Protein AF-A0A7S0LWA5-F1 (afdb_monomer_lite)

Sequence (114 aa):
DRLAAAYVSAVPPADPLAAAPAPRQGPVAPTSPPEDRAQLQSMGPWTVQDSIDVVAAALAYNRLDVEEGYGAFDADEDDRISLGDLTLANETLSLDLVPGAIRDLFELLGGAQA

Radius of gyration: 23.99 Å; chains: 1; bounding box: 45×54×67 Å

pLDDT: mean 70.43, std 19.44, range [38.59, 92.81]

Organism: NCBI:txid233186

Foldseek 3Di:
DDDDDDDDDDDDDDDDDDDDDDPCPDPPDPPPPVVVVVVVVVPPPDDLVNLVVLLVVLCVVVVHDPVRSQCQQPVVVPSDRALVSLVSSCVVSVSPDDSVSSVNNCVVVVVPPD

InterPro domains:
  IPR018247 EF-Hand 1, calcium-binding site [PS00018] (74-86)

Secondary structure (DSSP, 8-state):
------------PPP------------------HHHHHHHTTSSSPPHHHHHHHHHHHHHHHT--HHHHHHHH-SS-SSS--HHHHHHHHHHTT----HHHHHHHHHHTTTT--

Structure (mmCIF, N/CA/C/O backbone):
data_AF-A0A7S0LWA5-F1
#
_entry.id   AF-A0A7S0LWA5-F1
#
loop_
_atom_site.group_PDB
_atom_site.id
_atom_site.type_symbol
_atom_site.label_atom_id
_atom_site.label_alt_id
_atom_site.label_comp_id
_atom_site.label_asym_id
_atom_site.label_entity_id
_atom_site.label_seq_id
_atom_site.pdbx_PDB_ins_code
_atom_site.Cartn_x
_atom_site.Cartn_y
_atom_site.Cartn_z
_atom_site.occupancy
_atom_site.B_iso_or_equiv
_atom_site.auth_seq_id
_atom_site.auth_comp_id
_atom_site.auth_asym_id
_atom_site.auth_atom_id
_atom_site.pdbx_PDB_model_num
ATOM 1 N N . ASP A 1 1 ? -1.589 -45.680 52.113 1.00 57.44 1 ASP A N 1
ATOM 2 C CA . ASP A 1 1 ? -2.646 -45.032 51.320 1.00 57.44 1 ASP A CA 1
ATOM 3 C C . ASP A 1 1 ? -2.698 -43.557 51.700 1.00 57.44 1 ASP A C 1
ATOM 5 O O . ASP A 1 1 ? -2.562 -43.272 52.885 1.00 57.44 1 ASP A O 1
ATOM 9 N N . ARG A 1 2 ? -2.845 -42.669 50.706 1.00 39.16 2 ARG A N 1
ATOM 10 C CA . ARG A 1 2 ? -2.563 -41.210 50.667 1.00 39.16 2 ARG A CA 1
ATOM 11 C C . ARG A 1 2 ? -1.158 -40.775 50.202 1.00 39.16 2 ARG A C 1
ATOM 13 O O . ARG A 1 2 ? -0.207 -40.893 50.959 1.00 39.16 2 ARG A O 1
ATOM 20 N N . LEU A 1 3 ? -1.157 -40.209 48.978 1.00 45.03 3 LEU A N 1
ATOM 21 C CA . LEU A 1 3 ? -0.588 -38.913 48.527 1.00 45.03 3 LEU A CA 1
ATOM 22 C C . LEU A 1 3 ? 0.911 -38.652 48.776 1.00 45.03 3 LEU A C 1
ATOM 24 O O . LEU A 1 3 ? 1.415 -38.931 49.846 1.00 45.03 3 LEU A O 1
ATOM 28 N N . ALA A 1 4 ? 1.694 -37.955 47.958 1.00 44.84 4 ALA A N 1
ATOM 29 C CA . ALA A 1 4 ? 1.672 -37.399 46.607 1.00 44.84 4 ALA A CA 1
ATOM 30 C C . ALA A 1 4 ? 3.031 -36.658 46.468 1.00 44.84 4 ALA A C 1
ATOM 32 O O . ALA A 1 4 ? 3.629 -36.298 47.480 1.00 44.84 4 ALA A O 1
ATOM 33 N N . ALA A 1 5 ? 3.401 -36.323 45.228 1.00 45.28 5 ALA A N 1
ATOM 34 C CA . ALA A 1 5 ? 4.269 -35.205 44.823 1.00 45.28 5 ALA A CA 1
ATOM 35 C C . ALA A 1 5 ? 5.781 -35.416 44.560 1.00 45.28 5 ALA A C 1
ATOM 37 O O . ALA A 1 5 ? 6.505 -36.063 45.307 1.00 45.28 5 ALA A O 1
ATOM 38 N N . ALA A 1 6 ? 6.188 -34.675 43.514 1.00 45.22 6 ALA A N 1
ATOM 39 C CA . ALA A 1 6 ? 7.482 -34.035 43.236 1.00 45.22 6 ALA A CA 1
ATOM 40 C C . ALA A 1 6 ? 8.470 -34.710 42.251 1.00 45.22 6 ALA A C 1
ATOM 42 O O . ALA A 1 6 ? 9.336 -35.490 42.621 1.00 45.22 6 ALA A O 1
ATOM 43 N N . TYR A 1 7 ? 8.319 -34.337 40.970 1.00 47.94 7 TYR A N 1
ATOM 44 C CA . TYR A 1 7 ? 9.294 -33.635 40.104 1.00 47.94 7 TYR A CA 1
ATOM 45 C C . TYR A 1 7 ? 10.807 -33.771 40.416 1.00 47.94 7 TYR A C 1
ATOM 47 O O . TYR A 1 7 ? 11.241 -33.328 41.474 1.00 47.94 7 TYR A O 1
ATOM 55 N N . VAL A 1 8 ? 11.617 -34.226 39.439 1.00 48.78 8 VAL A N 1
ATOM 56 C CA . VAL A 1 8 ? 12.781 -33.495 38.860 1.00 48.78 8 VAL A CA 1
ATOM 57 C C . VAL A 1 8 ? 13.512 -34.327 37.781 1.00 48.78 8 VAL A C 1
ATOM 59 O O . VAL A 1 8 ? 13.994 -35.426 38.024 1.00 48.78 8 VAL A O 1
ATOM 62 N N . SER A 1 9 ? 13.552 -33.730 36.583 1.00 48.78 9 SER A N 1
ATOM 63 C CA . SER A 1 9 ? 14.594 -33.663 35.538 1.00 48.78 9 SER A CA 1
ATOM 64 C C . SER A 1 9 ? 15.777 -34.649 35.514 1.00 48.78 9 SER A C 1
ATOM 66 O O . SER A 1 9 ? 16.593 -34.659 36.432 1.00 48.78 9 SER A O 1
ATOM 68 N N . ALA A 1 10 ? 15.983 -35.294 34.355 1.00 46.53 10 ALA A N 1
ATOM 69 C CA . ALA A 1 10 ? 17.309 -35.455 33.740 1.00 46.53 10 ALA A CA 1
ATOM 70 C C . ALA A 1 10 ? 17.189 -35.827 32.243 1.00 46.53 10 ALA A C 1
ATOM 72 O O . ALA A 1 10 ? 16.650 -36.876 31.898 1.00 46.53 10 ALA A O 1
ATOM 73 N N . VAL A 1 11 ? 17.716 -34.975 31.360 1.00 52.50 11 VAL A N 1
ATOM 74 C CA . VAL A 1 11 ? 17.959 -35.256 29.930 1.00 52.50 11 VAL A CA 1
ATOM 75 C C . VAL A 1 11 ? 19.409 -35.727 29.759 1.00 52.50 11 VAL A C 1
ATOM 77 O O . VAL A 1 11 ? 20.300 -35.091 30.325 1.00 52.50 11 VAL A O 1
ATOM 80 N N . PRO A 1 12 ? 19.677 -36.762 28.942 1.00 52.41 12 PRO A N 1
ATOM 81 C CA . PRO A 1 12 ? 20.976 -36.916 28.286 1.00 52.41 12 PRO A CA 1
ATOM 82 C C . PRO A 1 12 ? 20.878 -36.908 26.736 1.00 52.41 12 PRO A C 1
ATOM 84 O O . PRO A 1 12 ? 19.779 -36.986 26.187 1.00 52.41 12 PRO A O 1
ATOM 87 N N . PRO A 1 13 ? 22.012 -36.710 26.032 1.00 46.66 13 PRO A N 1
ATOM 88 C CA . PRO A 1 13 ? 22.102 -35.877 24.826 1.00 46.66 13 PRO A CA 1
ATOM 89 C C . PRO A 1 13 ? 21.856 -36.616 23.501 1.00 46.66 13 PRO A C 1
ATOM 91 O O . PRO A 1 13 ? 22.072 -37.820 23.398 1.00 46.66 13 PRO A O 1
ATOM 94 N N . ALA A 1 14 ? 21.460 -35.860 22.471 1.00 48.91 14 ALA A N 1
ATOM 95 C CA . ALA A 1 14 ? 21.324 -36.340 21.097 1.00 48.91 14 ALA A CA 1
ATOM 96 C C . ALA A 1 14 ? 22.655 -36.244 20.322 1.00 48.91 14 ALA A C 1
ATOM 98 O O . ALA A 1 14 ? 23.341 -35.222 20.366 1.00 48.91 14 ALA A O 1
ATOM 99 N N . ASP A 1 15 ? 22.979 -37.325 19.613 1.00 52.47 15 ASP A N 1
ATOM 100 C CA . ASP A 1 15 ? 24.121 -37.513 18.710 1.00 52.47 15 ASP A CA 1
ATOM 101 C C . ASP A 1 15 ? 24.128 -36.509 17.532 1.00 52.47 15 ASP A C 1
ATOM 103 O O . ASP A 1 15 ? 23.076 -36.295 16.919 1.00 52.47 15 ASP A O 1
ATOM 107 N N . PRO A 1 16 ? 25.281 -35.935 17.131 1.00 54.34 16 PRO A N 1
ATOM 108 C CA . PRO A 1 16 ? 25.392 -35.142 15.917 1.00 54.34 16 PRO A CA 1
ATOM 10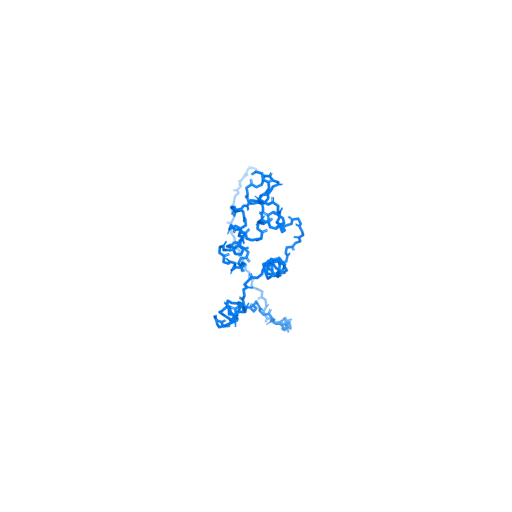9 C C . PRO A 1 16 ? 26.182 -35.909 14.849 1.00 54.34 16 PRO A C 1
ATOM 111 O O . PRO A 1 16 ? 27.388 -36.053 14.987 1.00 54.34 16 PRO A O 1
ATOM 114 N N . LEU A 1 17 ? 25.545 -36.344 13.757 1.00 43.34 17 LEU A N 1
ATOM 115 C CA . LEU A 1 17 ? 26.076 -36.223 12.386 1.00 43.34 17 LEU A CA 1
ATOM 116 C C . LEU A 1 17 ? 25.152 -36.904 11.361 1.00 43.34 17 LEU A C 1
ATOM 118 O O . LEU A 1 17 ? 24.601 -37.968 11.612 1.00 43.34 17 LEU A O 1
ATOM 122 N N . ALA A 1 18 ? 25.119 -36.311 10.164 1.00 44.91 18 ALA A N 1
ATOM 123 C CA . ALA A 1 18 ? 24.538 -36.801 8.907 1.00 44.91 18 ALA A CA 1
ATOM 124 C C . ALA A 1 18 ? 23.111 -36.340 8.547 1.00 44.91 18 ALA A C 1
ATOM 126 O O . ALA A 1 18 ? 22.317 -37.099 7.999 1.00 44.91 18 ALA A O 1
ATOM 127 N N . ALA A 1 19 ? 22.831 -35.043 8.708 1.00 45.31 19 ALA A N 1
ATOM 128 C CA . ALA A 1 19 ? 21.992 -34.348 7.733 1.00 45.31 19 ALA A CA 1
ATOM 129 C C . ALA A 1 19 ? 22.884 -33.895 6.564 1.00 45.31 19 ALA A C 1
ATOM 131 O O . ALA A 1 19 ? 23.791 -33.080 6.746 1.00 45.31 19 ALA A O 1
ATOM 132 N N . ALA A 1 20 ? 22.647 -34.435 5.370 1.00 48.91 20 ALA A N 1
ATOM 133 C CA . ALA A 1 20 ? 23.177 -33.866 4.136 1.00 48.91 20 ALA A CA 1
ATOM 134 C C . ALA A 1 20 ? 22.743 -32.388 4.035 1.00 48.91 20 ALA A C 1
ATOM 136 O O . ALA A 1 20 ? 21.592 -32.081 4.361 1.00 48.91 20 ALA A O 1
ATOM 137 N N . PRO A 1 21 ? 23.607 -31.451 3.604 1.00 42.34 21 PRO A N 1
ATOM 138 C CA . PRO A 1 21 ? 23.163 -30.088 3.385 1.00 42.34 21 PRO A CA 1
ATOM 139 C C . PRO A 1 21 ? 22.241 -30.078 2.163 1.00 42.34 21 PRO A C 1
ATOM 141 O O . PRO A 1 21 ? 22.695 -30.159 1.024 1.00 42.34 21 PRO A O 1
ATOM 144 N N . ALA A 1 22 ? 20.936 -29.942 2.398 1.00 51.06 22 ALA A N 1
ATOM 145 C CA . ALA A 1 22 ? 20.081 -29.280 1.425 1.00 51.06 22 ALA A CA 1
ATOM 146 C C . ALA A 1 22 ? 20.743 -27.934 1.075 1.00 51.06 22 ALA A C 1
ATOM 148 O O . ALA A 1 22 ? 21.316 -27.304 1.978 1.00 51.06 22 ALA A O 1
ATOM 149 N N . PRO A 1 23 ? 20.716 -27.476 -0.189 1.00 44.31 23 PRO A N 1
ATOM 150 C CA . PRO A 1 23 ? 21.180 -26.136 -0.499 1.00 44.31 23 PRO A CA 1
ATOM 151 C C . PRO A 1 23 ? 20.370 -25.169 0.365 1.00 44.31 23 PRO A C 1
ATOM 153 O O . PRO A 1 23 ? 19.171 -24.990 0.163 1.00 44.31 23 PRO A O 1
ATOM 156 N N . ARG A 1 24 ? 21.021 -24.584 1.375 1.00 46.84 24 ARG A N 1
ATOM 157 C CA . ARG A 1 24 ? 20.464 -23.471 2.135 1.00 46.84 24 ARG A CA 1
ATOM 158 C C . ARG A 1 24 ? 20.465 -22.282 1.191 1.00 46.84 24 ARG A C 1
ATOM 160 O O . ARG A 1 24 ? 21.379 -21.465 1.207 1.00 46.84 24 ARG A O 1
ATOM 167 N N . GLN A 1 25 ? 19.452 -22.205 0.343 1.00 48.66 25 GLN A N 1
ATOM 168 C CA . GLN A 1 25 ? 18.963 -20.916 -0.101 1.00 48.66 25 GLN A CA 1
ATOM 169 C C . GLN A 1 25 ? 18.384 -20.305 1.178 1.00 48.66 25 GLN A C 1
ATOM 171 O O . GLN A 1 25 ? 17.272 -20.628 1.587 1.00 48.66 25 GLN A O 1
ATOM 176 N N . GLY A 1 26 ? 19.218 -19.568 1.920 1.00 43.88 26 GLY A N 1
ATOM 177 C CA . GLY A 1 26 ? 18.724 -18.742 3.015 1.00 43.88 26 GLY A CA 1
ATOM 178 C C . GLY A 1 26 ? 17.672 -17.767 2.478 1.00 43.88 26 GLY A C 1
ATOM 179 O O . GLY A 1 26 ? 17.534 -17.641 1.258 1.00 43.88 26 GLY A O 1
ATOM 180 N N . PRO A 1 27 ? 16.942 -17.053 3.346 1.00 47.28 27 PRO A N 1
ATOM 181 C CA . PRO A 1 27 ? 16.224 -15.882 2.879 1.00 47.28 27 PRO A CA 1
ATOM 182 C C . PRO A 1 27 ? 17.263 -14.981 2.206 1.00 47.28 27 PRO A C 1
ATOM 184 O O . PRO A 1 27 ? 18.169 -14.465 2.864 1.00 47.28 27 PRO A O 1
ATOM 187 N N . VAL A 1 28 ? 17.199 -14.869 0.880 1.00 47.25 28 VAL A N 1
ATOM 188 C CA . VAL A 1 28 ? 17.838 -13.757 0.197 1.00 47.25 28 VAL A CA 1
ATOM 189 C C . VAL A 1 28 ? 17.125 -12.538 0.762 1.00 47.25 28 VAL A C 1
ATOM 191 O O . VAL A 1 28 ? 15.956 -12.298 0.481 1.00 47.25 28 VAL A O 1
ATOM 194 N N . ALA A 1 29 ? 17.783 -11.837 1.684 1.00 43.91 29 ALA A N 1
ATOM 195 C CA . ALA A 1 29 ? 17.355 -10.500 2.051 1.00 43.91 29 ALA A CA 1
ATOM 196 C C . ALA A 1 29 ? 17.186 -9.701 0.747 1.00 43.91 29 ALA A C 1
ATOM 198 O O . ALA A 1 29 ? 17.924 -9.974 -0.209 1.00 43.91 29 ALA A O 1
ATOM 199 N N . PRO A 1 30 ? 16.288 -8.706 0.671 1.00 47.25 30 PRO A N 1
ATOM 200 C CA . PRO A 1 30 ? 16.373 -7.726 -0.393 1.00 47.25 30 PRO A CA 1
ATOM 201 C C . PRO A 1 30 ? 17.646 -6.904 -0.151 1.00 47.25 30 PRO A C 1
ATOM 203 O O . PRO A 1 30 ? 17.620 -5.799 0.370 1.00 47.25 30 PRO A O 1
ATOM 206 N N . THR A 1 31 ? 18.797 -7.468 -0.502 1.00 42.12 31 THR A N 1
ATOM 207 C CA . THR A 1 31 ? 20.004 -6.727 -0.839 1.00 42.12 31 THR A CA 1
ATOM 208 C C . THR A 1 31 ? 19.998 -6.480 -2.340 1.00 42.12 31 THR A C 1
ATOM 210 O O . THR A 1 31 ? 21.020 -6.639 -3.002 1.00 42.12 31 THR A O 1
ATOM 213 N N . SER A 1 32 ? 18.845 -6.107 -2.896 1.00 48.50 32 SER A N 1
ATOM 214 C CA . SER A 1 32 ? 18.896 -5.147 -3.986 1.00 48.50 32 SER A CA 1
ATOM 215 C C . SER A 1 32 ? 19.525 -3.891 -3.375 1.00 48.50 32 SER A C 1
ATOM 217 O O . SER A 1 32 ? 19.066 -3.454 -2.313 1.00 48.50 32 SER A O 1
ATOM 219 N N . PRO A 1 33 ? 20.628 -3.360 -3.928 1.00 45.66 33 PRO A N 1
ATOM 220 C CA . PRO A 1 33 ? 21.194 -2.118 -3.428 1.00 45.66 33 PRO A CA 1
ATOM 221 C C . PRO A 1 33 ? 20.093 -1.042 -3.386 1.00 45.66 33 PRO A C 1
ATOM 223 O O . PRO A 1 33 ? 19.153 -1.102 -4.183 1.00 45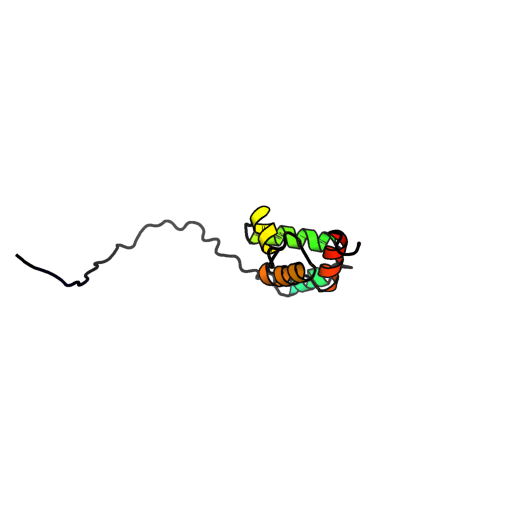.66 33 PRO A O 1
ATOM 226 N N . PRO A 1 34 ? 20.188 -0.028 -2.505 1.00 49.69 34 PRO A N 1
ATOM 227 C CA . PRO A 1 34 ? 19.260 1.110 -2.521 1.00 49.69 34 PRO A CA 1
ATOM 228 C C . PRO A 1 34 ? 19.153 1.768 -3.913 1.00 49.69 34 PRO A C 1
ATOM 230 O O . PRO A 1 34 ? 18.181 2.460 -4.199 1.00 49.69 34 PRO A O 1
ATOM 233 N N . GLU A 1 35 ? 20.122 1.503 -4.792 1.00 44.94 35 GLU A N 1
ATOM 234 C CA . GLU A 1 35 ? 20.176 1.903 -6.194 1.00 44.94 35 GLU A CA 1
ATOM 235 C C . GLU A 1 35 ? 19.094 1.255 -7.083 1.00 44.94 35 GLU A C 1
ATOM 237 O O . GLU A 1 35 ? 18.621 1.932 -7.986 1.00 44.94 35 GLU A O 1
ATOM 242 N N . ASP A 1 36 ? 18.633 0.025 -6.813 1.00 47.00 36 ASP A N 1
ATOM 243 C CA . ASP A 1 36 ? 17.547 -0.633 -7.577 1.00 47.00 36 ASP A CA 1
ATOM 244 C C . ASP A 1 36 ? 16.168 -0.046 -7.223 1.00 47.00 36 ASP A C 1
ATOM 246 O O . ASP A 1 36 ? 15.326 0.186 -8.090 1.00 47.00 36 ASP A O 1
ATOM 250 N N . ARG A 1 37 ? 15.947 0.285 -5.941 1.00 52.47 37 ARG A N 1
ATOM 251 C CA . ARG A 1 37 ? 14.731 0.990 -5.492 1.00 52.47 37 ARG A CA 1
ATOM 252 C C . ARG A 1 37 ? 14.712 2.439 -5.976 1.00 52.47 37 ARG A C 1
ATOM 254 O O . ARG A 1 37 ? 13.686 2.918 -6.449 1.00 52.47 37 ARG A O 1
ATOM 261 N N . ALA A 1 38 ? 15.862 3.114 -5.940 1.00 48.41 38 ALA A N 1
ATOM 262 C CA . ALA A 1 38 ? 16.023 4.432 -6.546 1.00 48.41 38 ALA A CA 1
ATOM 263 C C . ALA A 1 38 ? 15.897 4.393 -8.084 1.00 48.41 38 ALA A C 1
ATOM 265 O O . ALA A 1 38 ? 15.472 5.377 -8.686 1.00 48.41 38 ALA A O 1
ATOM 266 N N . GLN A 1 39 ? 16.221 3.267 -8.734 1.00 47.94 39 GLN A N 1
ATOM 267 C CA . GLN A 1 39 ? 16.021 3.080 -10.175 1.00 47.94 39 GLN A CA 1
ATOM 268 C C . GLN A 1 39 ? 14.558 2.845 -10.551 1.00 47.94 39 GLN A C 1
ATOM 270 O O . GLN A 1 39 ? 14.120 3.423 -11.543 1.00 47.94 39 GLN A O 1
ATOM 275 N N . LEU A 1 40 ? 13.773 2.139 -9.732 1.00 48.59 40 LEU A N 1
ATOM 276 C CA . LEU A 1 40 ? 12.308 2.102 -9.870 1.00 48.59 40 LEU A CA 1
ATOM 277 C C . LEU A 1 40 ? 11.693 3.503 -9.710 1.00 48.59 40 LEU A C 1
ATOM 279 O O . LEU A 1 40 ? 10.829 3.897 -10.484 1.00 48.59 40 LEU A O 1
ATOM 283 N N . GLN A 1 41 ? 12.218 4.316 -8.788 1.00 49.78 41 GLN A N 1
ATOM 284 C CA . GLN A 1 41 ? 11.844 5.733 -8.635 1.00 49.78 41 GLN A CA 1
ATOM 285 C C . GLN A 1 41 ? 12.334 6.636 -9.792 1.00 49.78 41 GLN A C 1
ATOM 287 O O . GLN A 1 41 ? 11.905 7.783 -9.907 1.00 49.78 41 GLN A O 1
ATOM 292 N N . SER A 1 42 ? 13.225 6.129 -10.652 1.00 51.22 42 SER A N 1
ATOM 293 C CA . SER A 1 42 ? 13.761 6.791 -11.851 1.00 51.22 42 SER A CA 1
ATOM 294 C C . SER A 1 42 ? 13.089 6.311 -13.152 1.00 51.22 42 SER A C 1
ATOM 296 O O . SER A 1 42 ? 13.398 6.841 -14.227 1.00 51.22 42 SER A O 1
ATOM 298 N N . MET A 1 43 ? 12.199 5.316 -13.095 1.00 48.84 43 MET A N 1
ATOM 299 C CA . MET A 1 43 ? 11.509 4.729 -14.249 1.00 48.84 43 MET A CA 1
ATOM 300 C C . MET A 1 43 ? 10.262 5.539 -14.619 1.00 48.84 43 MET A C 1
ATOM 302 O O . MET A 1 43 ? 9.142 5.099 -14.421 1.00 48.84 43 MET A O 1
ATOM 306 N N . GLY A 1 44 ? 10.444 6.728 -15.199 1.00 61.31 44 GLY A N 1
ATOM 307 C CA . GLY A 1 44 ? 9.322 7.501 -15.751 1.00 61.31 44 GLY A CA 1
ATOM 308 C C . GLY A 1 44 ? 8.217 7.825 -14.725 1.00 61.31 44 GLY A C 1
ATOM 309 O O . GLY A 1 44 ? 8.438 7.728 -13.520 1.00 61.31 44 GLY A O 1
ATOM 310 N N . PRO A 1 45 ? 7.038 8.301 -15.162 1.00 66.25 45 PRO A N 1
ATOM 311 C CA . PRO A 1 45 ? 5.922 8.494 -14.245 1.00 66.25 45 PRO A CA 1
ATOM 312 C C . PRO A 1 45 ? 5.448 7.130 -13.730 1.00 66.25 45 PRO A C 1
ATOM 314 O O . PRO A 1 45 ? 5.058 6.288 -14.534 1.00 66.25 45 PRO A O 1
ATOM 317 N N . TRP A 1 46 ? 5.464 6.945 -12.406 1.00 71.25 46 TRP A N 1
ATOM 318 C CA . TRP A 1 46 ? 4.867 5.791 -11.731 1.00 71.25 46 TRP A CA 1
ATOM 319 C C . TRP A 1 46 ? 3.435 5.597 -12.227 1.00 71.25 46 TRP A C 1
ATOM 321 O O . TRP A 1 46 ? 2.614 6.515 -12.142 1.00 71.25 46 TRP A O 1
ATOM 331 N N . THR A 1 47 ? 3.140 4.432 -12.785 1.00 85.38 47 THR A N 1
ATOM 332 C CA . THR A 1 47 ? 1.818 4.112 -13.310 1.00 85.38 47 THR A CA 1
ATOM 333 C C . THR A 1 47 ? 1.026 3.298 -12.301 1.00 85.38 47 THR A C 1
ATOM 335 O O . THR A 1 47 ? 1.564 2.661 -11.398 1.00 85.38 47 THR A O 1
ATOM 338 N N . VAL A 1 48 ? -0.289 3.254 -12.489 1.00 83.12 48 VAL A N 1
ATOM 339 C CA . VAL A 1 48 ? -1.146 2.352 -11.714 1.00 83.12 48 VAL A CA 1
ATOM 340 C C . VAL A 1 48 ? -0.754 0.884 -11.933 1.00 83.12 48 VAL A C 1
ATOM 342 O O . VAL A 1 48 ? -0.860 0.085 -11.006 1.00 83.12 48 VAL A O 1
ATOM 345 N N . GLN A 1 49 ? -0.254 0.526 -13.123 1.00 85.31 49 GLN A N 1
ATOM 346 C CA . GLN A 1 49 ? 0.213 -0.834 -13.396 1.00 85.31 49 GLN A CA 1
ATOM 347 C C . GLN A 1 49 ? 1.429 -1.196 -12.537 1.00 85.31 49 GLN A C 1
ATOM 349 O O . GLN A 1 49 ? 1.468 -2.300 -12.005 1.00 85.31 49 GLN A O 1
ATOM 354 N N . ASP A 1 50 ? 2.355 -0.256 -12.318 1.00 84.12 50 ASP A N 1
ATOM 355 C CA . ASP A 1 50 ? 3.499 -0.474 -11.425 1.00 84.12 50 ASP A CA 1
ATOM 356 C C . ASP A 1 50 ? 3.026 -0.761 -9.990 1.00 84.12 50 ASP A C 1
ATOM 358 O O . ASP A 1 50 ? 3.534 -1.668 -9.333 1.00 84.12 50 ASP A O 1
ATOM 362 N N . SER A 1 51 ? 1.989 -0.058 -9.516 1.00 83.44 51 SER A N 1
ATOM 363 C CA . SER A 1 51 ? 1.373 -0.340 -8.212 1.00 83.44 51 SER A CA 1
ATOM 364 C C . SER A 1 51 ? 0.750 -1.741 -8.144 1.00 83.44 51 SER A C 1
ATOM 366 O O . SER A 1 51 ? 0.916 -2.430 -7.139 1.00 83.44 51 SER A O 1
ATOM 368 N N . ILE A 1 52 ? 0.055 -2.182 -9.199 1.00 86.94 52 ILE A N 1
ATOM 369 C CA . ILE A 1 52 ? -0.540 -3.530 -9.272 1.00 86.94 52 ILE A CA 1
ATOM 370 C C . ILE A 1 52 ? 0.553 -4.603 -9.243 1.00 86.94 52 ILE A C 1
ATOM 372 O O . ILE A 1 52 ? 0.437 -5.581 -8.502 1.00 86.94 52 ILE A O 1
ATOM 376 N N . ASP A 1 53 ? 1.620 -4.413 -10.018 1.00 85.81 53 ASP A N 1
ATOM 377 C CA . ASP A 1 53 ? 2.728 -5.364 -10.113 1.00 85.81 53 ASP A CA 1
ATOM 378 C C . ASP A 1 53 ? 3.464 -5.490 -8.771 1.00 85.81 53 ASP A C 1
ATOM 380 O O . ASP A 1 53 ? 3.787 -6.600 -8.341 1.00 85.81 53 ASP A O 1
ATOM 384 N N . VAL A 1 54 ? 3.658 -4.374 -8.060 1.00 86.12 54 VAL A N 1
ATOM 385 C CA . VAL A 1 54 ? 4.224 -4.357 -6.703 1.00 86.12 54 VAL A CA 1
ATOM 386 C C . VAL A 1 54 ? 3.329 -5.102 -5.708 1.00 86.12 54 VAL A C 1
ATOM 388 O O . VAL A 1 54 ? 3.835 -5.921 -4.938 1.00 86.12 54 VAL A O 1
ATOM 391 N N . VAL A 1 55 ? 2.010 -4.878 -5.733 1.00 84.75 55 VAL A N 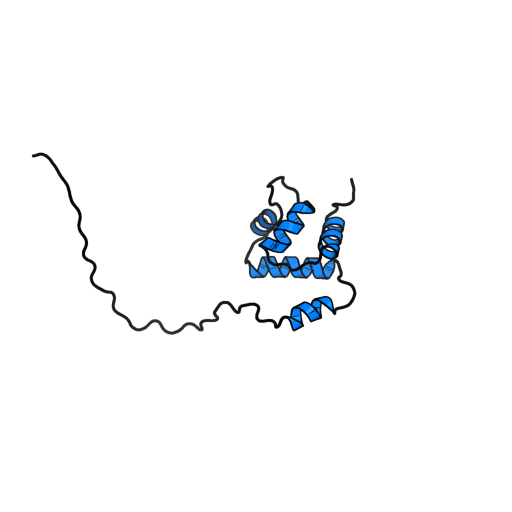1
ATOM 392 C CA . VAL A 1 55 ? 1.056 -5.596 -4.865 1.00 84.75 55 VAL A CA 1
ATOM 393 C C . VAL A 1 55 ? 1.113 -7.101 -5.127 1.00 84.75 55 VAL A C 1
ATOM 395 O O . VAL A 1 55 ? 1.259 -7.889 -4.191 1.00 84.7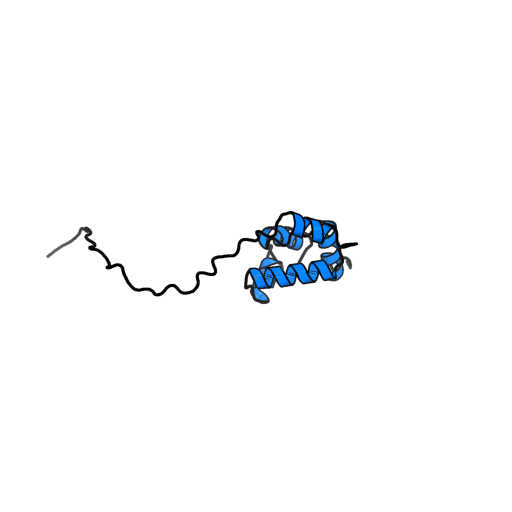5 55 VAL A O 1
ATOM 398 N N . ALA A 1 56 ? 1.071 -7.515 -6.395 1.00 85.31 56 ALA A N 1
ATOM 399 C CA . ALA A 1 56 ? 1.154 -8.924 -6.770 1.00 85.31 56 ALA A CA 1
ATOM 400 C C . ALA A 1 56 ? 2.486 -9.560 -6.332 1.00 85.31 56 ALA A C 1
ATOM 402 O O . ALA A 1 56 ? 2.500 -10.669 -5.791 1.00 85.31 56 ALA A O 1
ATOM 403 N N . ALA A 1 57 ? 3.602 -8.849 -6.519 1.00 84.81 57 ALA A N 1
ATOM 404 C CA . ALA A 1 57 ? 4.921 -9.304 -6.089 1.00 84.81 57 ALA A CA 1
ATOM 405 C C . ALA A 1 57 ? 5.008 -9.462 -4.565 1.00 84.81 57 ALA A C 1
ATOM 407 O O . ALA A 1 57 ? 5.578 -10.442 -4.080 1.00 84.81 57 ALA A O 1
ATOM 408 N N . ALA A 1 58 ? 4.416 -8.543 -3.804 1.00 83.00 58 ALA A N 1
ATOM 409 C CA . ALA A 1 58 ? 4.418 -8.604 -2.350 1.00 83.00 58 ALA A CA 1
ATOM 410 C C . ALA A 1 58 ? 3.550 -9.737 -1.796 1.00 83.00 58 ALA A C 1
ATOM 412 O O . ALA A 1 58 ? 3.977 -10.425 -0.867 1.00 83.00 58 ALA A O 1
ATOM 413 N N . LEU A 1 59 ? 2.375 -9.992 -2.379 1.00 85.19 59 LEU A N 1
ATOM 414 C CA . LEU A 1 59 ? 1.555 -11.153 -2.016 1.00 85.19 59 LEU A CA 1
ATOM 415 C C . LEU A 1 59 ? 2.313 -12.461 -2.287 1.00 85.19 59 LEU A C 1
ATOM 417 O O . LEU A 1 59 ? 2.415 -13.315 -1.405 1.00 85.19 59 LEU A O 1
ATOM 421 N N . ALA A 1 60 ? 2.942 -12.579 -3.462 1.00 84.62 60 ALA A N 1
ATOM 422 C CA . ALA A 1 60 ? 3.756 -13.741 -3.815 1.00 84.62 60 ALA A CA 1
ATOM 423 C C . ALA A 1 60 ? 4.964 -13.927 -2.877 1.00 84.62 60 ALA A C 1
ATOM 425 O O . ALA A 1 60 ? 5.260 -15.052 -2.470 1.00 84.62 60 ALA A O 1
ATOM 426 N N . TYR A 1 61 ? 5.641 -12.838 -2.497 1.00 82.81 61 TYR A N 1
ATOM 427 C CA . TYR A 1 61 ? 6.765 -12.861 -1.554 1.00 82.81 61 TYR A CA 1
ATOM 428 C C . TYR A 1 61 ? 6.341 -13.344 -0.163 1.00 82.81 61 TYR A C 1
ATOM 430 O O . TYR A 1 61 ? 7.004 -14.197 0.431 1.00 82.81 61 TYR A O 1
ATOM 438 N N . ASN A 1 62 ? 5.208 -12.844 0.335 1.00 80.62 62 ASN A N 1
ATOM 439 C CA . ASN A 1 62 ? 4.655 -13.249 1.625 1.00 80.62 62 ASN A CA 1
ATOM 440 C C . ASN A 1 62 ? 3.955 -14.620 1.573 1.00 80.62 62 ASN A C 1
ATOM 442 O O . ASN A 1 62 ? 3.645 -15.181 2.622 1.00 80.62 62 ASN A O 1
ATOM 446 N N . ARG A 1 63 ? 3.806 -15.205 0.372 1.00 89.25 63 ARG A N 1
ATOM 447 C CA . ARG A 1 63 ? 3.100 -16.469 0.101 1.00 89.25 63 ARG A CA 1
ATOM 448 C C . ARG A 1 63 ? 1.647 -16.439 0.571 1.00 89.25 63 ARG A C 1
ATOM 450 O O . ARG A 1 63 ? 1.154 -17.452 1.054 1.00 89.25 63 ARG A O 1
ATOM 457 N N . LEU A 1 64 ? 1.012 -15.281 0.424 1.00 85.31 64 LEU A N 1
ATOM 458 C CA . LEU A 1 64 ? -0.395 -15.086 0.742 1.00 85.31 64 LEU A CA 1
ATOM 459 C C . LEU A 1 64 ? -1.242 -15.533 -0.445 1.00 85.31 64 LEU A C 1
ATOM 461 O O . LEU A 1 64 ? -0.928 -15.207 -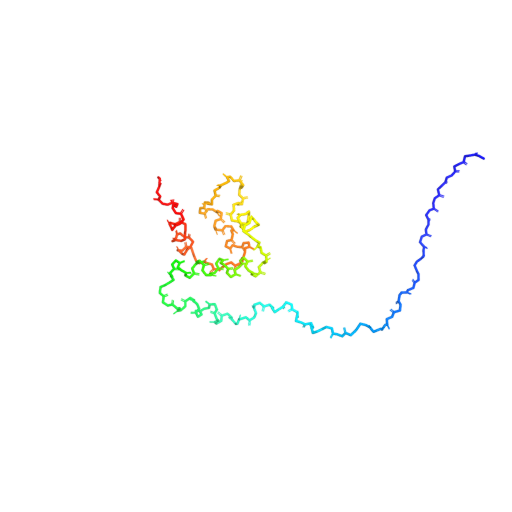1.597 1.00 85.31 64 LEU A O 1
ATOM 465 N N . ASP A 1 65 ? -2.304 -16.279 -0.166 1.00 86.88 65 ASP A N 1
ATOM 466 C CA . ASP A 1 65 ? -3.356 -16.513 -1.150 1.00 86.88 65 ASP A CA 1
ATOM 467 C C . ASP A 1 65 ? -4.308 -15.306 -1.273 1.00 86.88 65 ASP A C 1
ATOM 469 O O . ASP A 1 65 ? -4.036 -14.217 -0.768 1.00 86.88 65 ASP A O 1
ATOM 473 N N . VAL A 1 66 ? -5.400 -15.458 -2.025 1.00 82.19 66 VAL A N 1
ATOM 474 C CA . VAL A 1 66 ? -6.339 -14.356 -2.289 1.00 82.19 66 VAL A CA 1
ATOM 475 C C . VAL A 1 66 ? -7.124 -13.954 -1.038 1.00 82.19 66 VAL A C 1
ATOM 477 O O . VAL A 1 66 ? -7.339 -12.761 -0.840 1.00 82.19 66 VAL A O 1
ATOM 480 N N . GLU A 1 67 ? -7.546 -14.906 -0.203 1.00 85.19 67 GLU A N 1
ATOM 481 C CA . GLU A 1 67 ? -8.294 -14.606 1.027 1.00 85.19 67 GLU A CA 1
ATOM 482 C C . GLU A 1 67 ? -7.362 -14.001 2.080 1.00 85.19 67 GLU A C 1
ATOM 484 O O . GLU A 1 67 ? -7.686 -12.979 2.683 1.00 85.19 67 GLU A O 1
ATOM 489 N N . GLU A 1 68 ? -6.168 -14.574 2.247 1.00 85.12 68 GLU A N 1
ATOM 490 C CA . GLU A 1 68 ? -5.149 -14.038 3.157 1.00 85.12 68 GLU A CA 1
ATOM 491 C C . GLU A 1 68 ? -4.643 -12.663 2.702 1.00 85.12 68 GLU A C 1
ATOM 493 O O . GLU A 1 68 ? -4.407 -11.773 3.518 1.00 85.12 68 GLU A O 1
ATOM 498 N N . GLY A 1 69 ? -4.492 -12.472 1.389 1.00 85.31 69 GLY A N 1
ATOM 499 C CA . GLY A 1 69 ? -4.131 -11.195 0.792 1.00 85.31 69 GLY A CA 1
ATOM 500 C C . GLY A 1 69 ? -5.212 -10.146 1.013 1.00 85.31 69 GLY A C 1
ATOM 501 O O . GLY A 1 69 ? -4.891 -9.031 1.407 1.00 85.31 69 GLY A O 1
ATOM 502 N N . TYR A 1 70 ? -6.483 -10.507 0.828 1.00 85.25 70 TYR A N 1
ATOM 503 C CA . TYR A 1 70 ? -7.606 -9.618 1.115 1.00 85.25 70 TYR A CA 1
ATOM 504 C C . TYR A 1 70 ? -7.600 -9.166 2.583 1.00 85.25 70 TYR A C 1
ATOM 506 O O . TYR A 1 70 ? -7.599 -7.967 2.837 1.00 85.25 70 TYR A O 1
ATOM 514 N N . GLY A 1 71 ? -7.455 -10.092 3.537 1.00 85.88 71 GLY A N 1
ATOM 515 C CA . GLY A 1 71 ? -7.348 -9.747 4.962 1.00 85.88 71 GLY A CA 1
ATOM 516 C C . GLY A 1 71 ? -6.105 -8.919 5.321 1.00 85.88 71 GLY A C 1
ATOM 517 O O . GLY A 1 71 ? -6.113 -8.175 6.294 1.00 85.88 71 GLY A O 1
ATOM 518 N N . ALA A 1 72 ? -5.030 -8.990 4.530 1.00 86.69 72 ALA A N 1
ATOM 519 C CA . ALA A 1 72 ? -3.864 -8.124 4.713 1.00 86.69 72 ALA A CA 1
ATOM 520 C C . ALA A 1 72 ? -4.085 -6.680 4.214 1.00 86.69 72 ALA A C 1
ATOM 522 O O . ALA A 1 72 ? -3.326 -5.785 4.592 1.00 86.69 72 ALA A O 1
ATOM 523 N N . PHE A 1 73 ? -5.090 -6.464 3.360 1.00 88.94 73 PHE A N 1
ATOM 524 C CA . PHE A 1 73 ? -5.480 -5.166 2.803 1.00 88.94 73 PHE A CA 1
ATOM 525 C C . PHE A 1 73 ? -6.778 -4.598 3.392 1.00 88.94 73 PHE A C 1
ATOM 527 O O . PHE A 1 73 ? -7.076 -3.450 3.096 1.00 88.94 73 PHE A O 1
ATOM 534 N N . ASP A 1 74 ? -7.528 -5.365 4.179 1.00 90.88 74 ASP A N 1
ATOM 535 C CA . ASP A 1 74 ? -8.740 -4.967 4.912 1.00 90.88 74 ASP A CA 1
ATOM 536 C C . ASP A 1 74 ? -8.420 -5.045 6.414 1.00 90.88 74 ASP A C 1
ATOM 538 O O . ASP A 1 74 ? -8.664 -6.052 7.078 1.00 90.88 74 ASP A O 1
ATOM 542 N N . ALA A 1 75 ? -7.709 -4.032 6.922 1.00 88.75 75 ALA A N 1
ATOM 543 C CA . ALA A 1 75 ? -7.092 -4.087 8.248 1.00 88.75 75 ALA A CA 1
ATOM 544 C C . ALA A 1 75 ? -8.081 -3.796 9.386 1.00 88.75 75 ALA A C 1
ATOM 546 O O . ALA A 1 75 ? -7.825 -4.186 10.530 1.00 88.75 75 ALA A O 1
ATOM 547 N N . ASP A 1 76 ? -9.168 -3.078 9.098 1.00 89.75 76 ASP A N 1
ATOM 548 C CA . ASP A 1 76 ? -10.253 -2.812 10.040 1.00 89.75 76 ASP A CA 1
ATOM 549 C C . ASP A 1 76 ? -11.420 -3.813 9.939 1.00 89.75 76 ASP A C 1
ATOM 551 O O . ASP A 1 76 ? -12.340 -3.737 10.760 1.00 89.75 76 ASP A O 1
ATOM 555 N N . GLU A 1 77 ? -11.310 -4.805 9.044 1.00 89.88 77 GLU A N 1
ATOM 556 C CA . GLU A 1 77 ? -12.232 -5.932 8.857 1.00 89.88 77 GLU A CA 1
ATOM 557 C C . GLU A 1 77 ? -13.669 -5.472 8.546 1.00 89.88 77 GLU A C 1
ATOM 559 O O . GLU A 1 77 ? -14.646 -6.025 9.068 1.00 89.88 77 GLU A O 1
ATOM 564 N N . ASP A 1 78 ? -13.813 -4.432 7.720 1.00 90.38 78 ASP A N 1
ATOM 565 C CA . ASP A 1 78 ? -15.109 -3.837 7.363 1.00 90.38 78 ASP A CA 1
ATOM 566 C C . ASP A 1 78 ? -15.680 -4.328 6.014 1.00 90.38 78 ASP A C 1
ATOM 568 O O . ASP A 1 78 ? -16.718 -3.835 5.547 1.00 90.38 78 ASP A O 1
ATOM 572 N N . ASP A 1 79 ? -15.044 -5.350 5.429 1.00 89.00 79 ASP A N 1
ATOM 573 C CA . ASP A 1 79 ? -15.310 -5.907 4.099 1.00 89.00 79 ASP A CA 1
ATOM 574 C C . ASP A 1 79 ? -15.071 -4.888 2.964 1.00 89.00 79 ASP A C 1
ATOM 576 O O . ASP A 1 79 ? -15.654 -4.993 1.870 1.00 89.00 79 ASP A O 1
ATOM 580 N N . ARG A 1 80 ? -14.223 -3.876 3.193 1.00 88.94 80 ARG A N 1
ATOM 581 C CA . ARG A 1 80 ? -13.820 -2.889 2.185 1.00 88.94 80 ARG A CA 1
ATOM 582 C C . ARG A 1 80 ? -12.340 -2.557 2.313 1.00 88.94 80 ARG A C 1
ATOM 584 O O . ARG A 1 80 ? -11.716 -2.668 3.349 1.00 88.94 80 ARG A O 1
ATOM 591 N N . ILE A 1 81 ? -11.774 -2.098 1.201 1.00 88.81 81 ILE A N 1
ATOM 592 C CA . ILE A 1 81 ? -10.407 -1.578 1.171 1.00 88.81 81 ILE A CA 1
ATOM 593 C C . ILE A 1 81 ? -10.501 -0.060 1.062 1.00 88.81 81 ILE A C 1
ATOM 595 O O . ILE A 1 81 ? -10.909 0.470 0.023 1.00 88.81 81 ILE A O 1
ATOM 599 N N . SER A 1 82 ? -10.137 0.649 2.126 1.00 91.62 82 SER A N 1
ATOM 600 C CA . SER A 1 82 ? -10.057 2.107 2.159 1.00 91.62 82 SER A CA 1
ATOM 601 C C . SER A 1 82 ? -8.645 2.612 1.830 1.00 91.62 82 SER A C 1
ATOM 603 O O . SER A 1 82 ? -7.665 1.867 1.759 1.00 91.62 82 SER A O 1
ATOM 605 N N . LEU A 1 83 ? -8.503 3.931 1.658 1.00 91.50 83 LEU A N 1
ATOM 606 C CA . LEU A 1 83 ? -7.183 4.560 1.533 1.00 91.50 83 LEU A CA 1
ATOM 607 C C . LEU A 1 83 ? -6.324 4.356 2.801 1.00 91.50 83 LEU A C 1
ATOM 609 O O . LEU A 1 83 ? -5.094 4.307 2.715 1.00 91.50 83 LEU A O 1
ATOM 613 N N . GLY A 1 84 ? -6.970 4.250 3.968 1.00 91.50 84 GLY A N 1
ATOM 614 C CA . GLY A 1 84 ? -6.306 3.942 5.233 1.00 91.50 84 GLY A CA 1
ATOM 615 C C . GLY A 1 84 ? -5.683 2.551 5.204 1.00 91.50 84 GLY A C 1
ATOM 616 O O . GLY A 1 84 ? -4.500 2.412 5.517 1.00 91.50 84 GLY A O 1
ATOM 617 N N . ASP A 1 85 ? -6.426 1.560 4.716 1.00 92.00 85 ASP A N 1
ATOM 618 C CA . ASP A 1 85 ? -5.952 0.178 4.669 1.00 92.00 85 ASP A CA 1
ATOM 619 C C . ASP A 1 85 ? -4.829 -0.011 3.659 1.00 92.00 85 ASP A C 1
ATOM 621 O O . ASP A 1 85 ? -3.816 -0.625 3.977 1.00 92.00 85 AS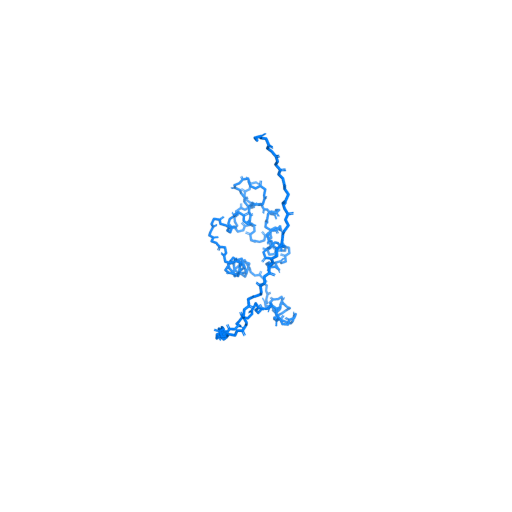P A O 1
ATOM 625 N N . LEU A 1 86 ? -4.915 0.616 2.481 1.00 91.38 86 LEU A N 1
ATOM 626 C CA . LEU A 1 86 ? -3.813 0.601 1.510 1.00 91.38 86 LEU A CA 1
ATOM 627 C C . LEU A 1 86 ? -2.530 1.224 2.076 1.00 91.38 86 LEU A C 1
ATOM 629 O O . LEU A 1 86 ? -1.429 0.770 1.765 1.00 91.38 86 LEU A O 1
ATOM 633 N N . THR A 1 87 ? -2.659 2.253 2.917 1.00 92.81 87 THR A N 1
ATOM 634 C CA . THR A 1 87 ? -1.509 2.876 3.586 1.00 92.81 87 THR A CA 1
ATOM 635 C C . THR A 1 87 ? -0.901 1.931 4.625 1.00 92.81 87 THR A C 1
ATOM 637 O O . THR A 1 87 ? 0.318 1.776 4.667 1.00 92.81 87 THR A O 1
ATOM 640 N N . LEU A 1 88 ? -1.731 1.251 5.418 1.00 91.62 88 LEU A N 1
ATOM 641 C CA . LEU A 1 88 ? -1.281 0.267 6.409 1.00 91.62 88 LEU A CA 1
ATOM 642 C C . LEU A 1 88 ? -0.676 -0.983 5.753 1.00 91.62 88 LEU A C 1
ATOM 644 O O . LEU A 1 88 ? 0.348 -1.499 6.210 1.00 91.62 88 LEU A O 1
ATOM 648 N N . ALA A 1 89 ? -1.258 -1.444 4.649 1.00 90.88 89 ALA A N 1
ATOM 649 C CA . ALA A 1 89 ? -0.771 -2.576 3.874 1.00 90.88 89 ALA A CA 1
ATOM 650 C C . ALA A 1 89 ? 0.555 -2.254 3.172 1.00 90.88 89 ALA A C 1
ATOM 652 O O . ALA A 1 89 ? 1.431 -3.113 3.097 1.00 90.88 89 ALA A O 1
ATOM 653 N N . ASN A 1 90 ? 0.758 -1.007 2.726 1.00 91.19 90 ASN A N 1
ATOM 654 C CA . ASN A 1 90 ? 2.034 -0.545 2.172 1.00 91.19 90 ASN A CA 1
ATOM 655 C C . ASN A 1 90 ? 3.202 -0.748 3.150 1.00 91.19 90 ASN A C 1
ATOM 657 O O . ASN A 1 90 ? 4.279 -1.192 2.746 1.00 91.19 90 ASN A O 1
ATOM 661 N N . GLU A 1 91 ? 2.975 -0.472 4.435 1.00 88.81 91 GLU A N 1
ATOM 662 C CA . GLU A 1 91 ? 3.954 -0.706 5.499 1.00 88.81 91 GLU A CA 1
ATOM 663 C C . GLU A 1 91 ? 4.072 -2.200 5.835 1.00 88.81 91 GLU A C 1
ATOM 665 O O . GLU A 1 91 ? 5.169 -2.763 5.827 1.00 88.81 91 GLU A O 1
ATOM 670 N N . THR A 1 92 ? 2.937 -2.860 6.073 1.00 87.31 92 THR A N 1
ATOM 671 C CA . THR A 1 92 ? 2.869 -4.248 6.560 1.00 87.31 92 THR A CA 1
ATOM 672 C C . THR A 1 92 ? 3.410 -5.256 5.547 1.00 87.31 92 THR A C 1
ATOM 674 O O . THR A 1 92 ? 4.142 -6.176 5.910 1.00 87.31 92 THR A O 1
ATOM 677 N N . LEU A 1 93 ? 3.110 -5.057 4.262 1.00 87.56 93 LEU A N 1
ATOM 678 C CA . LEU A 1 93 ? 3.555 -5.913 3.160 1.00 87.56 93 LEU A CA 1
ATOM 679 C C . LEU A 1 93 ? 4.848 -5.413 2.504 1.00 87.56 93 LEU A C 1
ATOM 681 O O . LEU A 1 93 ? 5.342 -6.052 1.576 1.00 87.56 93 LEU A O 1
ATOM 685 N N . SER A 1 94 ? 5.422 -4.308 2.999 1.00 85.75 94 SER A N 1
ATOM 686 C CA . SER A 1 94 ? 6.654 -3.700 2.477 1.00 85.75 94 SER A CA 1
ATOM 687 C C . SER A 1 94 ? 6.584 -3.357 0.980 1.00 85.75 94 SER A C 1
ATOM 689 O O . SER A 1 94 ? 7.537 -3.616 0.242 1.00 85.75 94 SER A O 1
ATOM 691 N N . LEU A 1 95 ? 5.461 -2.776 0.536 1.00 84.00 95 LEU A N 1
ATOM 692 C CA . LEU A 1 95 ? 5.210 -2.464 -0.879 1.00 84.00 95 LEU A CA 1
ATOM 693 C C . LEU A 1 95 ? 6.068 -1.287 -1.382 1.00 84.00 95 LEU A C 1
ATOM 695 O O . LEU A 1 95 ? 6.392 -1.228 -2.562 1.00 84.00 95 LEU A O 1
ATOM 699 N N . ASP A 1 96 ? 6.472 -0.375 -0.491 1.00 86.62 96 ASP A N 1
ATOM 700 C CA . ASP A 1 96 ? 7.306 0.800 -0.812 1.00 86.62 96 ASP A CA 1
ATOM 701 C C . ASP A 1 96 ? 6.668 1.747 -1.854 1.00 86.62 96 ASP A C 1
ATOM 703 O O . ASP A 1 96 ? 7.351 2.461 -2.593 1.00 86.62 96 ASP A O 1
ATOM 707 N N . LEU A 1 97 ? 5.333 1.767 -1.912 1.00 83.69 97 LEU A N 1
ATOM 708 C CA . LEU A 1 97 ? 4.558 2.687 -2.737 1.00 83.69 97 LEU A CA 1
ATOM 709 C C . LEU A 1 97 ? 4.633 4.101 -2.161 1.00 83.69 97 LEU A C 1
ATOM 711 O O . LEU A 1 97 ? 4.488 4.330 -0.955 1.00 83.69 97 LEU A O 1
ATOM 715 N N . VAL A 1 98 ? 4.800 5.078 -3.050 1.00 88.38 98 VAL A N 1
ATOM 716 C CA . VAL A 1 98 ? 4.740 6.500 -2.695 1.00 88.38 98 VAL A CA 1
ATOM 717 C C . VAL A 1 98 ? 3.286 6.959 -2.502 1.00 88.38 98 VAL A C 1
ATOM 719 O O . VAL A 1 98 ? 2.383 6.405 -3.130 1.00 88.38 98 VAL A O 1
ATOM 722 N N . PRO A 1 99 ? 3.015 8.023 -1.716 1.00 87.00 99 PRO A N 1
ATOM 723 C CA . PRO A 1 99 ? 1.642 8.452 -1.419 1.00 87.00 99 PRO A CA 1
ATOM 724 C C . PRO A 1 99 ? 0.763 8.735 -2.647 1.00 87.00 99 PRO A C 1
ATOM 726 O O . PRO A 1 99 ? -0.440 8.499 -2.603 1.00 87.00 99 PRO A O 1
ATOM 729 N N . GLY A 1 100 ? 1.342 9.231 -3.748 1.00 87.06 100 GLY A N 1
ATOM 730 C CA . GLY A 1 100 ? 0.613 9.425 -5.009 1.00 87.06 100 GLY A CA 1
ATOM 731 C C . GLY A 1 100 ? 0.134 8.103 -5.614 1.00 87.06 100 GLY A C 1
ATOM 732 O O . GLY A 1 100 ? -1.038 7.967 -5.931 1.00 87.06 100 GLY A O 1
ATOM 733 N N . ALA A 1 101 ? 1.006 7.096 -5.647 1.00 87.25 101 ALA A N 1
ATOM 734 C CA . ALA A 1 101 ? 0.705 5.769 -6.174 1.00 87.25 101 ALA A CA 1
ATOM 735 C C . ALA A 1 101 ? -0.380 5.037 -5.370 1.00 87.25 101 ALA A C 1
ATOM 737 O O . ALA A 1 101 ? -1.208 4.338 -5.949 1.00 87.25 101 ALA A O 1
ATOM 738 N N . ILE A 1 102 ? -0.391 5.219 -4.044 1.00 89.12 102 ILE A N 1
ATOM 739 C CA . ILE A 1 102 ? -1.433 4.678 -3.157 1.00 89.12 102 ILE A CA 1
ATOM 740 C C . ILE A 1 102 ? -2.794 5.291 -3.506 1.00 89.12 102 ILE A C 1
ATOM 742 O O . ILE A 1 102 ? -3.795 4.581 -3.583 1.00 89.12 102 ILE A O 1
ATOM 746 N N . ARG A 1 103 ? -2.833 6.605 -3.762 1.00 89.00 103 ARG A N 1
ATOM 747 C CA . ARG A 1 103 ? -4.057 7.298 -4.181 1.00 89.00 103 ARG A CA 1
ATOM 748 C C . ARG A 1 103 ? -4.518 6.843 -5.558 1.00 89.00 103 ARG A C 1
ATOM 750 O O . ARG A 1 103 ? -5.684 6.507 -5.699 1.00 89.00 103 ARG A O 1
ATOM 757 N N . ASP A 1 104 ? -3.618 6.768 -6.532 1.00 87.94 104 ASP A N 1
ATOM 758 C CA . ASP A 1 104 ? -3.966 6.342 -7.891 1.00 87.94 104 ASP A CA 1
ATOM 759 C C . ASP A 1 104 ? -4.478 4.886 -7.912 1.00 87.94 104 ASP A C 1
ATOM 761 O O . ASP A 1 104 ? -5.432 4.564 -8.623 1.00 87.94 104 ASP A O 1
ATOM 765 N N . LEU A 1 105 ? -3.897 4.008 -7.082 1.00 86.56 105 LEU A N 1
ATOM 766 C CA . LEU A 1 105 ? -4.385 2.641 -6.876 1.00 86.56 105 LEU A CA 1
ATOM 767 C C . LEU A 1 105 ? -5.781 2.629 -6.234 1.00 86.56 105 LEU A C 1
ATOM 769 O O . LEU A 1 105 ? -6.657 1.897 -6.688 1.00 86.56 105 LEU A O 1
ATOM 773 N N . PHE A 1 106 ? -6.015 3.457 -5.214 1.00 89.50 106 PHE A N 1
ATOM 774 C CA . PHE A 1 106 ? -7.328 3.579 -4.578 1.00 89.50 106 PHE A CA 1
ATOM 775 C C . PHE A 1 106 ? -8.406 4.089 -5.550 1.00 89.50 106 PHE A C 1
ATOM 777 O O . PHE A 1 106 ? -9.525 3.575 -5.573 1.00 89.50 106 PHE A O 1
ATOM 784 N N . GLU A 1 107 ? -8.070 5.070 -6.390 1.00 88.69 107 GLU A N 1
ATOM 785 C CA . GLU A 1 107 ? -8.963 5.586 -7.431 1.00 88.69 107 GLU A CA 1
ATOM 786 C C . GLU A 1 107 ? -9.312 4.503 -8.462 1.00 88.69 107 GLU A C 1
ATOM 788 O O . GLU A 1 107 ? -10.482 4.377 -8.835 1.00 88.69 107 GLU A O 1
ATOM 793 N N . LEU A 1 108 ? -8.341 3.669 -8.861 1.00 86.56 108 LEU A N 1
ATOM 794 C CA . LEU A 1 108 ? -8.580 2.517 -9.738 1.00 86.56 108 LEU A CA 1
ATOM 795 C C . LEU A 1 108 ? -9.560 1.510 -9.119 1.00 86.56 108 LEU A C 1
ATOM 797 O O . LEU A 1 108 ? -10.431 0.999 -9.824 1.00 86.56 108 LEU A O 1
ATOM 801 N N . LEU A 1 109 ? -9.434 1.232 -7.819 1.00 83.50 109 LEU A N 1
ATOM 802 C CA . LEU A 1 109 ? -10.324 0.321 -7.087 1.00 83.50 109 LEU A CA 1
ATOM 803 C C . LEU A 1 109 ? -11.756 0.872 -6.934 1.00 83.50 109 LEU A C 1
ATOM 805 O O . LEU A 1 109 ? -12.634 0.177 -6.427 1.00 83.50 109 LEU A O 1
ATOM 809 N N . GLY A 1 110 ? -12.017 2.098 -7.403 1.00 81.12 110 GLY A N 1
ATOM 810 C CA . GLY A 1 110 ? -13.331 2.741 -7.369 1.00 81.12 110 GLY A CA 1
ATOM 811 C C . GLY A 1 110 ? -13.538 3.669 -6.172 1.00 81.12 110 GLY A C 1
ATOM 812 O O . GLY A 1 110 ? -14.628 4.218 -6.014 1.00 81.12 110 GLY A O 1
ATOM 813 N N . GLY A 1 111 ? -12.499 3.907 -5.364 1.00 67.44 111 GLY A N 1
ATOM 814 C CA . GLY A 1 111 ? -12.551 4.714 -4.142 1.00 67.44 111 GLY A CA 1
ATOM 815 C C . GLY A 1 111 ? -12.868 6.205 -4.331 1.00 67.44 111 GLY A C 1
ATOM 816 O O . GLY A 1 111 ? -13.100 6.908 -3.353 1.00 67.44 111 GLY A O 1
ATOM 817 N N . ALA A 1 112 ? -12.914 6.697 -5.575 1.00 57.38 112 ALA A N 1
ATOM 818 C CA . ALA A 1 112 ? -13.219 8.093 -5.913 1.00 57.38 112 ALA A CA 1
ATOM 819 C C . ALA A 1 112 ? -14.625 8.333 -6.501 1.00 57.38 112 ALA A C 1
ATOM 821 O O . ALA A 1 112 ? -14.890 9.411 -7.035 1.00 57.38 112 ALA A O 1
ATOM 822 N N . GLN A 1 113 ? -15.540 7.363 -6.423 1.00 46.75 113 GLN A N 1
ATOM 823 C CA . GLN A 1 113 ? -16.924 7.519 -6.894 1.00 46.75 113 GLN A CA 1
ATOM 824 C C . GLN A 1 113 ? -17.929 7.382 -5.734 1.00 46.75 113 GLN A C 1
ATOM 826 O O . GLN A 1 113 ? -18.698 6.424 -5.704 1.00 46.75 113 GLN A O 1
ATOM 831 N N . ALA A 1 114 ? -17.932 8.327 -4.784 1.00 38.59 114 ALA A N 1
ATOM 832 C CA . ALA A 1 114 ? -19.076 8.620 -3.902 1.00 38.59 114 ALA A CA 1
ATOM 833 C C . ALA A 1 114 ? -18.930 9.987 -3.218 1.00 38.59 114 ALA A C 1
ATOM 835 O O . ALA A 1 114 ? -17.872 10.224 -2.595 1.00 38.59 114 ALA A O 1
#